Protein AF-A0A934UAX6-F1 (afdb_monomer_lite)

Secondary structure (DSSP, 8-state):
--HHHHHHHHHHHHHIIIII-TT---TT--SS--THHHHHHHHHHHHHHHTT--HHHHHHHHHHHHHHTT-SSPPPHHHHHHHHHHHHHHHHH-

Radius of gyration: 12.68 Å; chains: 1; bounding box: 25×26×30 Å

pLDDT: mean 83.32, std 14.18, range [44.34, 97.75]

Foldseek 3Di:
DDPVLVVQLVVLLVLCVVQPPLVPDDPVPPDVDPCVLSSVLSNVLSVCLVVPHDLVRQLVSSQVSCVVVVRVDHDDSVSSSVSSVVSNVVSVVD

Sequence (94 aa):
MSAASASAEFQIVGILLMRWDPLDRDPTWFPAVSTDEYDRFASPLYGALVDGATVADIVAMLASYEEELDVAVPSDPAKLAHVARELLDWFERA

Structure (mmCIF, N/CA/C/O backbone):
data_AF-A0A934UAX6-F1
#
_entry.id   AF-A0A934UAX6-F1
#
loop_
_atom_site.group_PDB
_atom_site.id
_atom_site.type_symbol
_atom_site.label_atom_id
_atom_site.label_alt_id
_atom_site.label_comp_id
_atom_site.label_asym_id
_atom_site.label_entity_id
_atom_site.label_seq_id
_atom_site.pdbx_PDB_ins_code
_atom_site.Cartn_x
_atom_site.Cartn_y
_atom_site.Cartn_z
_atom_site.occupancy
_atom_site.B_iso_or_equiv
_atom_site.auth_seq_id
_atom_site.auth_comp_id
_atom_site.auth_asym_id
_atom_site.auth_atom_id
_atom_site.pdbx_PDB_model_num
ATOM 1 N N . MET A 1 1 ? -7.628 -13.656 15.670 1.00 58.38 1 MET A N 1
ATOM 2 C CA . MET A 1 1 ? -8.127 -12.743 14.621 1.00 58.38 1 MET A CA 1
ATOM 3 C C . MET A 1 1 ? -9.597 -12.466 14.865 1.00 58.38 1 MET A C 1
ATOM 5 O O . MET A 1 1 ? -10.309 -13.388 15.252 1.00 58.38 1 MET A O 1
ATOM 9 N N . SER A 1 2 ? -10.025 -11.213 14.725 1.00 70.69 2 SER A N 1
ATOM 10 C CA . SER A 1 2 ? -11.422 -10.795 14.902 1.00 70.69 2 SER A CA 1
ATOM 11 C C . SER A 1 2 ? -12.115 -10.689 13.539 1.00 70.69 2 SER A C 1
ATOM 13 O O . SER A 1 2 ? -11.455 -10.574 12.512 1.00 70.69 2 SER A O 1
ATOM 15 N N . ALA A 1 3 ? -13.451 -10.692 13.508 1.00 67.56 3 ALA A N 1
ATOM 16 C CA . ALA A 1 3 ? -14.198 -10.462 12.265 1.00 67.56 3 ALA A CA 1
ATOM 17 C C . ALA A 1 3 ? -13.912 -9.073 11.649 1.00 67.56 3 ALA A C 1
ATOM 19 O O . ALA A 1 3 ? -13.981 -8.910 10.435 1.00 67.56 3 ALA A O 1
ATOM 20 N N . ALA A 1 4 ? -13.544 -8.090 12.481 1.00 69.62 4 ALA A N 1
ATOM 21 C CA . ALA A 1 4 ? -13.167 -6.753 12.036 1.00 69.62 4 ALA A CA 1
ATOM 22 C C . ALA A 1 4 ? -11.840 -6.744 11.256 1.00 69.62 4 ALA A C 1
ATOM 24 O O . ALA A 1 4 ? -11.764 -6.083 10.226 1.00 69.62 4 ALA A O 1
ATOM 25 N N . SER A 1 5 ? -10.827 -7.518 11.683 1.00 70.94 5 SER A N 1
ATOM 26 C CA . SER A 1 5 ? -9.544 -7.571 10.963 1.00 70.94 5 SER A CA 1
ATOM 27 C C . SER A 1 5 ? -9.690 -8.229 9.591 1.00 70.94 5 SER A C 1
ATOM 29 O O . SER A 1 5 ? -9.208 -7.681 8.611 1.00 70.94 5 SER A O 1
ATOM 31 N N . ALA A 1 6 ? -10.451 -9.324 9.499 1.00 73.81 6 ALA A N 1
ATOM 32 C CA . ALA A 1 6 ? -10.703 -9.997 8.222 1.00 73.81 6 ALA A CA 1
ATOM 33 C C . ALA A 1 6 ? -11.453 -9.095 7.221 1.00 73.81 6 ALA A C 1
ATOM 35 O O . ALA A 1 6 ? -11.179 -9.114 6.023 1.00 73.81 6 ALA A O 1
ATOM 36 N N . SER A 1 7 ? -12.388 -8.269 7.708 1.00 81.12 7 SER A N 1
ATOM 37 C CA . SER A 1 7 ? -13.070 -7.280 6.866 1.00 81.12 7 SER A CA 1
ATOM 38 C C . SER A 1 7 ? -12.135 -6.159 6.409 1.00 81.12 7 SER A C 1
ATOM 40 O O . SER A 1 7 ? -12.302 -5.662 5.300 1.00 81.12 7 SER A O 1
ATOM 42 N N . ALA A 1 8 ? -11.193 -5.734 7.250 1.00 83.88 8 ALA A N 1
ATOM 43 C CA . ALA A 1 8 ? -10.231 -4.687 6.924 1.00 83.88 8 ALA A CA 1
ATOM 44 C C . ALA A 1 8 ? -9.201 -5.165 5.889 1.00 83.88 8 ALA A C 1
ATOM 46 O O . ALA A 1 8 ? -8.956 -4.481 4.899 1.00 83.88 8 ALA A O 1
ATOM 47 N N . GLU A 1 9 ? -8.670 -6.374 6.067 1.00 84.94 9 GLU A N 1
ATOM 48 C CA . GLU A 1 9 ? -7.744 -7.018 5.128 1.00 84.94 9 GLU A CA 1
ATOM 49 C C . GLU A 1 9 ? -8.373 -7.147 3.733 1.00 84.94 9 GLU A C 1
ATOM 51 O O . GLU A 1 9 ? -7.762 -6.749 2.743 1.00 84.94 9 GLU A O 1
ATOM 56 N N . PHE A 1 10 ? -9.639 -7.571 3.648 1.00 85.31 10 PHE A N 1
ATOM 57 C CA . PHE A 1 10 ? -10.363 -7.652 2.375 1.00 85.31 10 PHE A CA 1
ATOM 58 C C . PHE A 1 10 ? -10.488 -6.294 1.658 1.00 85.31 10 PHE A C 1
ATOM 60 O O . PHE A 1 10 ? -10.377 -6.217 0.434 1.00 85.31 10 PHE A O 1
ATOM 67 N N . GLN A 1 11 ? -10.699 -5.205 2.404 1.00 85.62 11 GLN A N 1
ATOM 68 C CA . GLN A 1 11 ? -10.765 -3.856 1.827 1.00 85.62 11 GLN A CA 1
ATOM 69 C C . GLN A 1 11 ? -9.395 -3.384 1.327 1.00 85.62 11 GLN A C 1
ATOM 71 O O . GLN A 1 11 ? -9.313 -2.797 0.248 1.00 85.62 11 GLN A O 1
ATOM 76 N N . ILE A 1 12 ? -8.318 -3.695 2.058 1.00 88.38 12 ILE A N 1
ATOM 77 C CA . ILE A 1 12 ? -6.943 -3.407 1.625 1.00 88.38 12 ILE A CA 1
ATOM 78 C C . ILE A 1 12 ? -6.640 -4.127 0.311 1.00 88.38 12 ILE A C 1
ATOM 80 O O . ILE A 1 12 ? -6.169 -3.485 -0.626 1.00 88.38 12 ILE A O 1
ATOM 84 N N . VAL A 1 13 ? -6.975 -5.418 0.194 1.00 86.06 13 VAL A N 1
ATOM 85 C CA . VAL A 1 13 ? -6.822 -6.175 -1.063 1.00 86.06 13 VAL A CA 1
ATOM 86 C C . VAL A 1 13 ? -7.535 -5.465 -2.219 1.00 86.06 13 VAL A C 1
ATOM 88 O O . VAL A 1 13 ? -6.949 -5.281 -3.286 1.00 86.06 13 VAL A O 1
ATOM 91 N N . GLY A 1 14 ? -8.766 -4.994 -1.999 1.00 82.81 14 GLY A N 1
ATOM 92 C CA . GLY A 1 14 ? -9.515 -4.231 -3.000 1.00 82.81 14 GLY A CA 1
ATOM 93 C C . GLY A 1 14 ? -8.811 -2.943 -3.442 1.00 82.81 14 GLY A C 1
ATOM 94 O O . GLY A 1 14 ? -8.729 -2.666 -4.639 1.00 82.81 14 GLY A O 1
ATOM 95 N N . ILE A 1 15 ? -8.268 -2.166 -2.500 1.00 85.94 15 ILE A N 1
ATOM 96 C CA . ILE A 1 15 ? -7.522 -0.932 -2.802 1.00 85.94 15 ILE A CA 1
ATOM 97 C C . ILE A 1 15 ? -6.253 -1.249 -3.600 1.00 85.94 15 ILE A C 1
ATOM 99 O O . ILE A 1 15 ? -5.992 -0.603 -4.616 1.00 85.94 15 ILE A O 1
ATOM 103 N N . LEU A 1 16 ? -5.489 -2.266 -3.190 1.00 86.94 16 LEU A N 1
ATOM 104 C CA . LEU A 1 16 ? -4.262 -2.674 -3.876 1.00 86.94 16 LEU A CA 1
ATOM 105 C C . LEU A 1 16 ? -4.531 -3.087 -5.329 1.00 86.94 16 LEU A C 1
ATOM 107 O O . LEU A 1 16 ? -3.827 -2.625 -6.226 1.00 86.94 16 LEU A O 1
ATOM 111 N N . LEU A 1 17 ? -5.576 -3.877 -5.580 1.00 81.69 17 LEU A N 1
ATOM 112 C CA . LEU A 1 17 ? -5.960 -4.286 -6.937 1.00 81.69 17 LEU A CA 1
ATOM 113 C C . LEU A 1 17 ? -6.411 -3.107 -7.807 1.00 81.69 17 LEU A C 1
ATOM 115 O O . LEU A 1 17 ? -6.089 -3.048 -8.986 1.00 81.69 17 LEU A O 1
ATOM 119 N N . MET A 1 18 ? -7.153 -2.148 -7.250 1.00 80.75 18 MET A N 1
ATOM 120 C CA . MET A 1 18 ? -7.685 -1.032 -8.043 1.00 80.75 18 MET A CA 1
ATOM 121 C C . MET A 1 18 ? -6.679 0.100 -8.287 1.00 80.75 18 MET A C 1
ATOM 123 O O . MET A 1 18 ? -6.879 0.900 -9.205 1.00 80.75 18 MET A O 1
ATOM 127 N N . ARG A 1 19 ? -5.665 0.246 -7.426 1.00 82.88 19 ARG A N 1
ATOM 128 C CA . ARG A 1 19 ? -4.812 1.449 -7.380 1.00 82.88 19 ARG A CA 1
ATOM 129 C C . ARG A 1 19 ? -3.330 1.180 -7.544 1.00 82.88 19 ARG A C 1
ATOM 131 O O . ARG A 1 19 ? -2.621 2.037 -8.072 1.00 82.88 19 ARG A O 1
ATOM 138 N N . TRP A 1 20 ? -2.855 0.034 -7.070 1.00 84.75 20 TRP A N 1
ATOM 139 C CA . TRP A 1 20 ? -1.441 -0.309 -7.117 1.00 84.75 20 TRP A CA 1
ATOM 140 C C . TRP A 1 20 ? -1.135 -1.262 -8.259 1.00 84.75 20 TRP A C 1
ATOM 142 O O . TRP A 1 20 ? -0.256 -0.930 -9.044 1.00 84.75 20 TRP A O 1
ATOM 152 N N . ASP A 1 21 ? -1.855 -2.382 -8.349 1.00 78.50 21 ASP A N 1
ATOM 153 C CA . ASP A 1 21 ? -1.636 -3.507 -9.268 1.00 78.50 21 ASP A CA 1
ATOM 154 C C . ASP A 1 21 ? -0.312 -3.448 -10.064 1.00 78.50 21 ASP A C 1
ATOM 156 O O . ASP A 1 21 ? -0.267 -2.966 -11.201 1.00 78.50 21 ASP A O 1
ATOM 160 N N . PRO A 1 22 ? 0.803 -3.877 -9.448 1.00 73.00 22 PRO A N 1
ATOM 161 C CA . PRO A 1 22 ? 2.117 -3.817 -10.077 1.00 73.00 22 PRO A CA 1
ATOM 162 C C . PRO A 1 22 ? 2.314 -4.940 -11.105 1.00 73.00 22 PRO A C 1
ATOM 164 O O . PRO A 1 22 ? 3.316 -4.955 -11.814 1.00 73.00 22 PRO A O 1
ATOM 167 N N . LEU A 1 23 ? 1.374 -5.888 -11.176 1.00 71.31 23 LEU A N 1
ATOM 168 C CA . LEU A 1 23 ? 1.417 -7.047 -12.059 1.00 71.31 23 LEU A CA 1
ATOM 169 C C . LEU A 1 23 ? 0.533 -6.869 -13.306 1.00 71.31 23 LEU A C 1
ATOM 171 O O . LEU A 1 23 ? 0.497 -7.784 -14.128 1.00 71.31 23 LEU A O 1
ATOM 175 N N . ASP A 1 24 ? -0.151 -5.722 -13.444 1.00 68.69 24 ASP A N 1
ATOM 176 C CA . ASP A 1 24 ? -1.076 -5.386 -14.544 1.00 68.69 24 ASP A CA 1
ATOM 177 C C . ASP A 1 24 ? -2.104 -6.507 -14.802 1.00 68.69 24 ASP A C 1
ATOM 179 O O . ASP A 1 24 ? -2.348 -6.945 -15.932 1.00 68.69 24 ASP A O 1
ATOM 183 N N . ARG A 1 25 ? -2.659 -7.055 -13.716 1.00 66.69 25 ARG A N 1
ATOM 184 C CA . ARG A 1 25 ? -3.662 -8.116 -13.748 1.00 66.69 25 ARG A CA 1
ATOM 185 C C . ARG A 1 25 ? -5.019 -7.517 -14.120 1.00 66.69 25 ARG A 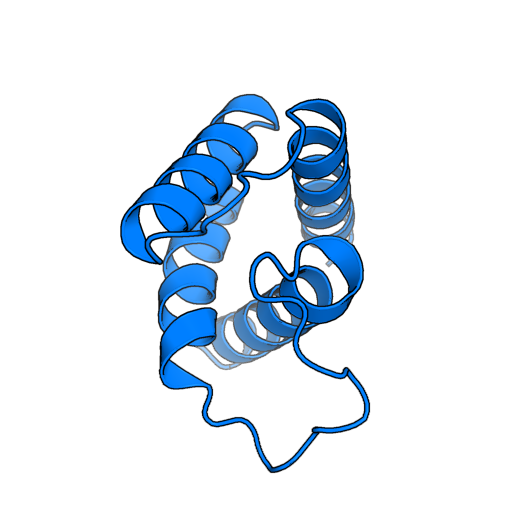C 1
ATOM 187 O O . ARG A 1 25 ? -5.526 -6.598 -13.488 1.00 66.69 25 ARG A O 1
ATOM 194 N N . ASP A 1 26 ? -5.656 -8.098 -15.136 1.00 60.06 26 ASP A N 1
ATOM 195 C CA . ASP A 1 26 ? -6.982 -7.677 -15.596 1.00 60.06 26 ASP A CA 1
ATOM 196 C C . ASP A 1 26 ? -8.010 -7.697 -14.434 1.00 60.06 26 ASP A C 1
ATOM 198 O O . ASP A 1 26 ? -8.304 -8.769 -13.898 1.00 60.06 26 ASP A O 1
ATOM 202 N N . PRO A 1 27 ? -8.615 -6.551 -14.059 1.00 56.81 27 PRO A N 1
ATOM 203 C CA . PRO A 1 27 ? -9.540 -6.451 -12.928 1.00 56.81 27 PRO A CA 1
ATOM 204 C C . PRO A 1 27 ? -10.877 -7.170 -13.163 1.00 56.81 27 PRO A C 1
ATOM 206 O O . PRO A 1 27 ? -11.675 -7.311 -12.237 1.00 56.81 27 PRO A O 1
ATOM 209 N N . THR A 1 28 ? -11.158 -7.629 -14.387 1.00 57.88 28 THR A N 1
ATOM 210 C CA . THR A 1 28 ? -12.321 -8.479 -14.692 1.00 57.88 28 THR A CA 1
ATOM 211 C C . THR A 1 28 ? -12.109 -9.936 -14.285 1.00 57.88 28 THR A C 1
ATOM 213 O O . THR A 1 28 ? -13.078 -10.691 -14.157 1.00 57.88 28 THR A O 1
ATOM 216 N N . TRP A 1 29 ? -10.867 -10.322 -13.985 1.00 49.25 29 TRP A N 1
ATOM 217 C CA . TRP A 1 29 ? -10.545 -11.556 -13.286 1.00 49.25 29 TRP A CA 1
ATOM 218 C C . TRP A 1 29 ? -10.791 -11.368 -11.786 1.00 49.25 29 TRP A C 1
ATOM 220 O O . TRP A 1 29 ? -9.872 -11.342 -10.977 1.00 49.25 29 TRP A O 1
ATOM 230 N N . PHE A 1 30 ? -12.066 -11.321 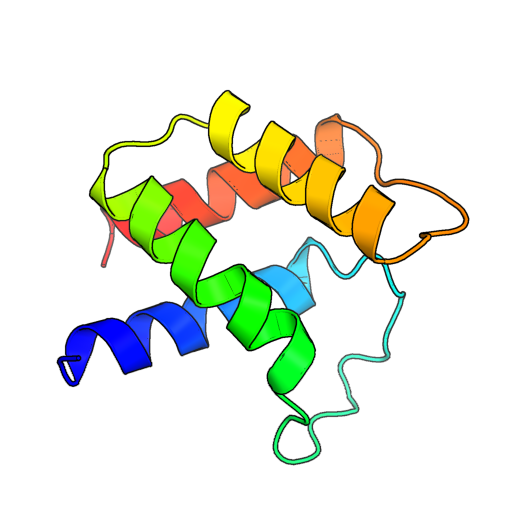-11.406 1.00 53.06 30 PHE A N 1
ATOM 231 C CA . PHE A 1 30 ? -12.503 -11.776 -10.086 1.00 53.06 30 PHE A CA 1
ATOM 232 C C . PHE A 1 30 ? -12.983 -13.238 -10.203 1.00 53.06 30 PHE A C 1
ATOM 234 O O . PHE A 1 30 ? -14.186 -13.498 -10.098 1.00 53.06 30 PHE A O 1
ATOM 241 N N . PRO A 1 31 ? -12.113 -14.252 -10.416 1.00 44.34 31 PRO A N 1
ATOM 242 C CA . PRO A 1 31 ? -12.416 -15.526 -9.790 1.00 44.34 31 PRO A CA 1
ATOM 243 C C . PRO A 1 31 ? -12.349 -15.280 -8.277 1.00 44.34 31 PRO A C 1
ATOM 245 O O . PRO A 1 31 ? -11.653 -14.367 -7.835 1.00 44.34 31 PRO A O 1
ATOM 248 N N . ALA A 1 32 ? -13.083 -16.049 -7.474 1.00 46.78 32 ALA A N 1
ATOM 249 C CA . ALA A 1 32 ? -12.854 -16.087 -6.033 1.00 46.78 32 ALA A CA 1
ATOM 250 C C . ALA A 1 32 ? -11.334 -16.125 -5.798 1.00 46.78 32 ALA A C 1
ATOM 252 O O . ALA A 1 32 ? -10.669 -17.046 -6.271 1.00 46.78 32 ALA A O 1
ATOM 253 N N . VAL A 1 33 ? -10.818 -15.025 -5.254 1.00 47.22 33 VAL A N 1
ATOM 254 C CA . VAL A 1 33 ? -9.424 -14.604 -5.366 1.00 47.22 33 VAL A CA 1
ATOM 255 C C . VAL A 1 33 ? -8.521 -15.778 -4.986 1.00 47.22 33 VAL A C 1
ATOM 257 O O . VAL A 1 33 ? -8.730 -16.407 -3.951 1.00 47.22 33 VAL A O 1
ATOM 260 N N . SER A 1 34 ? -7.504 -16.078 -5.796 1.00 47.81 34 SER A N 1
ATOM 261 C CA . SER A 1 34 ? -6.293 -16.705 -5.264 1.00 47.81 34 SER A CA 1
ATOM 262 C C . SER A 1 34 ? -5.587 -15.625 -4.445 1.00 47.81 34 SER A C 1
ATOM 264 O O . SER A 1 34 ? -4.678 -14.941 -4.914 1.00 47.81 34 SER A O 1
ATOM 266 N N . THR A 1 35 ? -6.160 -15.380 -3.273 1.00 55.50 35 THR A N 1
ATOM 267 C CA . THR A 1 35 ? -5.889 -14.314 -2.315 1.00 55.50 35 THR A CA 1
ATOM 268 C C . THR A 1 35 ? -4.473 -14.368 -1.759 1.00 55.50 35 THR A C 1
ATOM 270 O O . THR A 1 35 ? -4.017 -13.372 -1.227 1.00 55.50 35 THR A O 1
ATOM 273 N N . ASP A 1 36 ? -3.756 -15.480 -1.904 1.00 63.53 36 ASP A N 1
ATOM 274 C CA . ASP A 1 36 ? -2.545 -15.769 -1.131 1.00 63.53 36 ASP A CA 1
ATOM 275 C C . ASP A 1 36 ? -1.459 -14.677 -1.203 1.00 63.53 36 ASP A C 1
ATOM 277 O O . ASP A 1 36 ? -0.827 -14.375 -0.192 1.00 63.53 36 ASP A O 1
ATOM 281 N N . GLU A 1 37 ? -1.251 -14.049 -2.366 1.00 67.75 37 GLU A N 1
ATOM 282 C CA . GLU A 1 37 ? -0.235 -12.996 -2.530 1.00 67.75 37 GLU A CA 1
ATOM 283 C C . GLU A 1 37 ? -0.682 -11.656 -1.928 1.00 67.75 37 GLU A C 1
ATOM 285 O O . GLU A 1 37 ? 0.065 -11.035 -1.177 1.00 67.75 37 GLU A O 1
ATOM 290 N N . TYR A 1 38 ? -1.913 -11.216 -2.204 1.00 71.88 38 TYR A N 1
ATOM 291 C CA . TYR A 1 38 ? -2.411 -9.939 -1.682 1.00 71.88 38 TYR A CA 1
ATOM 292 C C . TYR A 1 38 ? -2.813 -10.027 -0.208 1.00 71.88 38 TYR A C 1
ATOM 294 O O . TYR A 1 38 ? -2.618 -9.054 0.512 1.00 71.88 38 TYR A O 1
ATOM 302 N N . ASP A 1 39 ? -3.282 -11.180 0.272 1.00 75.44 39 ASP A N 1
ATOM 303 C CA . ASP A 1 39 ? -3.510 -11.448 1.697 1.00 75.44 39 ASP A CA 1
ATOM 304 C C . ASP A 1 39 ? -2.194 -11.377 2.472 1.00 75.44 39 ASP A C 1
ATOM 306 O O . ASP A 1 39 ? -2.139 -10.810 3.566 1.00 75.44 39 ASP A O 1
ATOM 310 N N . ARG A 1 40 ? -1.102 -11.878 1.873 1.00 81.19 40 ARG A N 1
ATOM 311 C CA . ARG A 1 40 ? 0.241 -11.768 2.450 1.00 81.19 40 ARG A CA 1
ATOM 312 C C . ARG A 1 40 ? 0.690 -10.315 2.616 1.00 81.19 40 ARG A C 1
ATOM 314 O O . ARG A 1 40 ? 1.441 -10.037 3.548 1.00 81.19 40 ARG A O 1
ATOM 321 N N . PHE A 1 41 ? 0.234 -9.399 1.764 1.00 87.56 41 PHE A N 1
ATOM 322 C CA . PHE A 1 41 ? 0.509 -7.963 1.888 1.00 87.56 41 PHE A CA 1
ATOM 323 C C . PHE A 1 41 ? -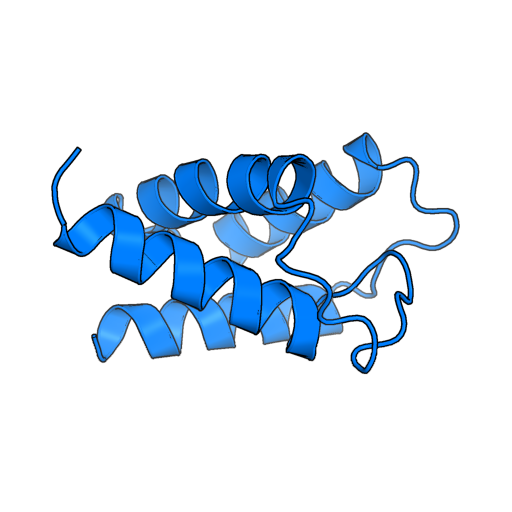0.510 -7.239 2.776 1.00 87.56 41 PHE A C 1
ATOM 325 O O . PHE A 1 41 ? -0.155 -6.300 3.489 1.00 87.56 41 PHE A O 1
ATOM 332 N N . ALA A 1 42 ? -1.766 -7.689 2.778 1.00 88.44 42 ALA A N 1
ATOM 333 C CA . ALA A 1 42 ? -2.863 -7.045 3.485 1.00 88.44 42 ALA A CA 1
ATOM 334 C C . ALA A 1 42 ? -2.698 -7.105 5.006 1.00 88.44 42 ALA A C 1
ATOM 336 O O . ALA A 1 42 ? -2.846 -6.068 5.652 1.00 88.44 42 ALA A O 1
ATOM 337 N N . SER A 1 43 ? -2.342 -8.259 5.589 1.00 89.06 43 SER A N 1
ATOM 338 C CA . SER A 1 43 ? -2.163 -8.349 7.050 1.00 89.06 43 SER A CA 1
ATOM 339 C C . SER A 1 43 ? -1.023 -7.456 7.569 1.00 89.06 43 SER A C 1
ATOM 341 O O . SER A 1 43 ? -1.255 -6.721 8.533 1.00 89.06 43 SER A O 1
ATOM 343 N N . PRO A 1 44 ? 0.190 -7.442 6.973 1.00 92.25 44 PRO A N 1
ATOM 344 C CA . PRO A 1 44 ? 1.245 -6.526 7.408 1.00 92.25 44 PRO A CA 1
ATOM 345 C C . PRO A 1 44 ? 0.893 -5.051 7.195 1.00 92.25 44 PRO A C 1
ATOM 347 O O . PRO A 1 44 ? 1.173 -4.244 8.077 1.00 92.25 44 PRO A O 1
ATOM 350 N N . LEU A 1 45 ? 0.256 -4.691 6.071 1.00 93.38 45 LEU A N 1
ATOM 351 C CA . LEU A 1 45 ? -0.210 -3.319 5.837 1.00 93.38 45 LEU A CA 1
ATOM 352 C C . LEU A 1 45 ? -1.250 -2.897 6.876 1.00 93.38 45 LEU A C 1
ATOM 354 O O . LEU A 1 45 ? -1.151 -1.806 7.428 1.00 93.38 45 LEU A O 1
ATOM 358 N N . TYR A 1 46 ? -2.212 -3.767 7.192 1.00 93.00 46 TYR A N 1
ATOM 359 C CA . TYR A 1 46 ? -3.193 -3.508 8.242 1.00 93.00 46 TYR A CA 1
ATOM 360 C C . TYR A 1 46 ? -2.522 -3.320 9.607 1.00 93.00 46 TYR A C 1
ATOM 362 O O . TYR A 1 46 ? -2.847 -2.376 10.322 1.00 93.00 46 TYR A O 1
ATOM 370 N N . GLY A 1 47 ? -1.552 -4.174 9.952 1.00 93.75 47 GLY A N 1
ATOM 371 C CA . GLY A 1 47 ? -0.756 -4.028 11.172 1.00 93.75 47 GLY A CA 1
ATOM 372 C C . GLY A 1 47 ? -0.029 -2.684 11.237 1.00 93.75 47 GLY A C 1
ATOM 373 O O . GLY A 1 47 ? -0.135 -1.981 12.236 1.00 93.75 47 GLY A O 1
ATOM 374 N N . ALA A 1 48 ? 0.622 -2.278 10.145 1.00 95.19 48 ALA A N 1
ATOM 375 C CA . ALA A 1 48 ? 1.308 -0.993 10.054 1.00 95.19 48 ALA A CA 1
ATOM 376 C C . ALA A 1 48 ? 0.345 0.195 10.231 1.00 95.19 48 ALA A C 1
ATOM 378 O O . ALA A 1 48 ? 0.654 1.138 10.957 1.00 95.19 48 ALA A O 1
ATOM 379 N N . LEU A 1 49 ? -0.844 0.143 9.621 1.00 94.75 49 LEU A N 1
ATOM 380 C CA . LEU A 1 49 ? -1.878 1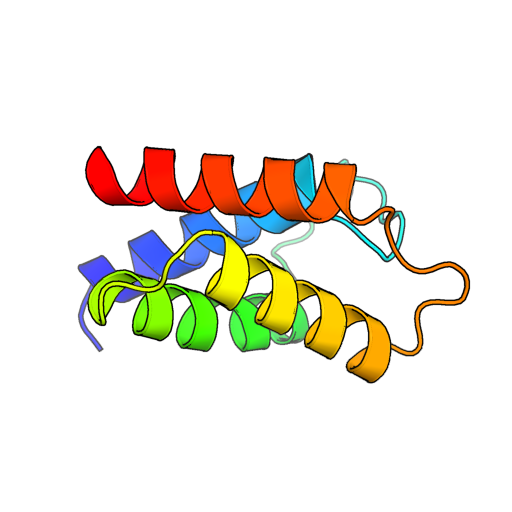.172 9.783 1.00 94.75 49 LEU A CA 1
ATOM 381 C C . LEU A 1 49 ? -2.357 1.274 11.240 1.00 94.75 49 LEU A C 1
ATOM 383 O O . LEU A 1 49 ? -2.447 2.376 11.779 1.00 94.75 49 LEU A O 1
ATOM 387 N N . VAL A 1 50 ? -2.591 0.137 11.903 1.00 94.81 50 VAL A N 1
ATOM 388 C CA . VAL A 1 50 ? -2.947 0.080 13.334 1.00 94.81 50 VAL A CA 1
ATOM 389 C C . VAL A 1 50 ? -1.839 0.663 14.218 1.00 94.81 50 VAL A C 1
ATOM 391 O O . VAL A 1 50 ? -2.140 1.346 15.197 1.00 94.81 50 VAL A O 1
ATOM 394 N N . ASP A 1 51 ? -0.576 0.451 13.849 1.00 96.31 51 ASP A N 1
ATOM 395 C CA . ASP A 1 51 ? 0.597 0.978 14.556 1.00 96.31 51 ASP A CA 1
ATOM 396 C C . ASP A 1 51 ? 0.886 2.464 14.245 1.00 96.31 51 ASP A C 1
ATOM 398 O O . ASP A 1 51 ? 1.817 3.047 14.806 1.00 96.31 51 ASP A O 1
ATOM 402 N N . GLY A 1 52 ? 0.078 3.107 13.394 1.00 96.31 52 GLY A N 1
ATOM 403 C CA . GLY A 1 52 ? 0.202 4.528 13.063 1.00 96.31 52 GLY A CA 1
ATOM 404 C C . GLY A 1 52 ? 1.243 4.830 11.985 1.00 96.31 52 GLY A C 1
ATOM 405 O O . GLY A 1 52 ? 1.885 5.882 12.032 1.00 96.31 52 GLY A O 1
ATOM 406 N N . ALA A 1 53 ? 1.426 3.918 11.028 1.00 97.00 53 ALA A N 1
ATOM 407 C CA . ALA A 1 53 ? 2.300 4.112 9.877 1.00 97.00 53 ALA A CA 1
ATOM 408 C C . ALA A 1 53 ? 1.994 5.411 9.117 1.00 97.00 53 ALA A C 1
ATOM 410 O O . ALA A 1 53 ? 0.846 5.809 8.921 1.00 97.00 53 ALA A O 1
ATOM 411 N N . THR A 1 54 ? 3.048 6.064 8.642 1.00 97.75 54 THR A N 1
ATOM 412 C CA . THR A 1 54 ? 2.964 7.257 7.801 1.00 97.75 54 THR A CA 1
ATOM 413 C C . THR A 1 54 ? 2.868 6.888 6.320 1.00 97.75 54 THR A C 1
ATOM 415 O O . THR A 1 54 ? 3.132 5.757 5.914 1.00 97.75 54 THR A O 1
ATOM 418 N N . VAL A 1 55 ? 2.581 7.877 5.463 1.00 96.94 55 VAL A N 1
ATOM 419 C CA . VAL A 1 55 ? 2.648 7.706 3.998 1.00 96.94 55 VAL A CA 1
ATOM 420 C C . VAL A 1 55 ? 4.010 7.149 3.565 1.00 96.94 55 VAL A C 1
ATOM 422 O O . VAL A 1 55 ? 4.063 6.306 2.676 1.00 96.94 55 VAL A O 1
ATOM 425 N N . ALA A 1 56 ? 5.106 7.601 4.184 1.00 97.31 56 ALA A N 1
ATOM 426 C CA . ALA A 1 56 ? 6.451 7.145 3.839 1.00 97.31 56 ALA A CA 1
ATOM 427 C C . ALA A 1 56 ? 6.666 5.663 4.184 1.00 97.31 56 ALA A C 1
ATOM 429 O O . ALA A 1 56 ? 7.270 4.942 3.393 1.00 97.31 56 ALA A O 1
ATOM 430 N N . ASP A 1 57 ? 6.122 5.208 5.315 1.00 97.62 57 ASP A N 1
ATOM 431 C CA . ASP A 1 57 ? 6.215 3.812 5.747 1.00 97.62 57 ASP A CA 1
ATOM 432 C C . ASP A 1 57 ? 5.450 2.895 4.785 1.00 97.62 57 ASP A C 1
ATOM 434 O O . ASP A 1 57 ? 5.998 1.906 4.301 1.00 97.62 57 ASP A O 1
ATOM 438 N N . ILE A 1 58 ? 4.221 3.270 4.415 1.00 97.44 58 ILE A N 1
ATOM 439 C CA . ILE A 1 58 ? 3.411 2.495 3.465 1.00 97.44 58 ILE A CA 1
ATOM 440 C C . ILE A 1 58 ? 4.048 2.480 2.068 1.00 97.44 58 ILE A C 1
ATOM 442 O O . ILE A 1 58 ? 4.076 1.436 1.422 1.00 97.44 58 ILE A O 1
ATOM 446 N N . VAL A 1 59 ? 4.621 3.597 1.604 1.00 97.31 59 VAL A N 1
ATOM 447 C CA . VAL A 1 59 ? 5.371 3.637 0.333 1.00 97.31 59 VAL A CA 1
ATOM 448 C C . VAL A 1 59 ? 6.553 2.671 0.356 1.00 97.31 59 VAL A C 1
ATOM 450 O O . VAL A 1 59 ? 6.747 1.936 -0.611 1.00 97.31 59 VAL A O 1
ATOM 453 N N . ALA A 1 60 ? 7.325 2.648 1.445 1.00 97.06 60 ALA A N 1
ATOM 454 C CA . ALA A 1 60 ? 8.457 1.737 1.585 1.00 97.06 60 ALA A CA 1
ATOM 455 C C . ALA A 1 60 ? 8.011 0.266 1.581 1.00 97.0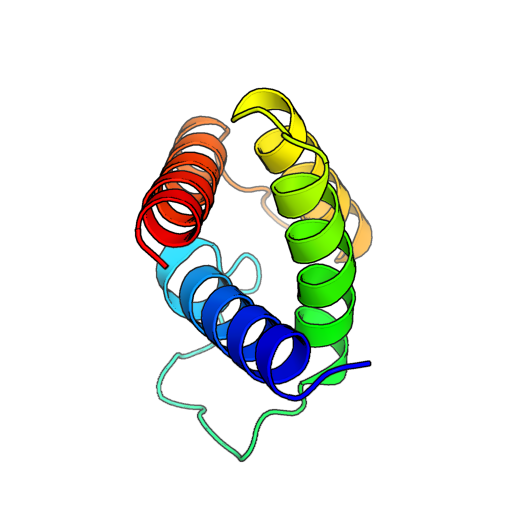6 60 ALA A C 1
ATOM 457 O O . ALA A 1 60 ? 8.656 -0.564 0.943 1.00 97.06 60 ALA A O 1
ATOM 458 N N . MET A 1 61 ? 6.887 -0.053 2.232 1.00 96.50 61 MET A N 1
ATOM 459 C CA . MET A 1 61 ? 6.314 -1.402 2.206 1.00 96.50 61 MET A CA 1
ATOM 460 C C . MET A 1 61 ? 5.891 -1.817 0.795 1.00 96.50 61 MET A C 1
ATOM 462 O O . MET A 1 61 ? 6.268 -2.895 0.347 1.00 96.50 61 MET A O 1
ATOM 466 N N . LEU A 1 62 ? 5.166 -0.957 0.073 1.00 94.50 62 LEU A N 1
ATOM 467 C CA . LEU A 1 62 ? 4.734 -1.249 -1.298 1.00 94.50 62 LEU A CA 1
ATOM 468 C C . LEU A 1 62 ? 5.926 -1.444 -2.240 1.00 94.50 62 LEU A C 1
ATOM 470 O O . LEU A 1 62 ? 5.934 -2.399 -3.008 1.00 94.50 62 LEU A O 1
ATOM 474 N N . ALA A 1 63 ? 6.952 -0.594 -2.145 1.00 94.38 63 ALA A N 1
ATOM 475 C CA . ALA A 1 63 ? 8.178 -0.750 -2.926 1.00 94.38 63 ALA A CA 1
ATOM 476 C C . ALA A 1 63 ? 8.885 -2.080 -2.612 1.00 94.38 63 ALA A C 1
ATOM 478 O O . ALA A 1 63 ? 9.277 -2.800 -3.527 1.00 94.38 63 ALA A O 1
ATOM 479 N N . SER A 1 64 ? 8.976 -2.454 -1.330 1.00 94.69 64 SER A N 1
ATOM 480 C CA . SER A 1 64 ? 9.544 -3.745 -0.923 1.00 94.69 64 SER A CA 1
ATOM 481 C C . SER A 1 64 ? 8.745 -4.933 -1.465 1.00 94.69 64 SER A C 1
ATOM 483 O O . SER A 1 64 ? 9.339 -5.971 -1.748 1.00 94.69 64 SER A O 1
ATOM 485 N N . TYR A 1 65 ? 7.425 -4.809 -1.619 1.00 92.38 65 TYR A N 1
ATOM 486 C CA . TYR A 1 65 ? 6.615 -5.852 -2.246 1.00 92.38 65 TYR A CA 1
ATOM 487 C C . TYR A 1 65 ? 6.848 -5.941 -3.753 1.00 92.38 65 TYR A C 1
ATOM 489 O O . TYR A 1 65 ? 6.890 -7.048 -4.276 1.00 92.38 65 TYR A O 1
ATOM 497 N N . GLU A 1 66 ? 7.045 -4.821 -4.455 1.00 90.12 66 GLU A N 1
ATOM 498 C CA . GLU A 1 66 ? 7.410 -4.853 -5.882 1.00 90.12 66 GLU A CA 1
ATOM 499 C C . GLU A 1 66 ? 8.767 -5.528 -6.114 1.00 90.12 66 GLU A C 1
ATOM 501 O O . GLU A 1 66 ? 8.913 -6.289 -7.070 1.00 90.12 66 GLU A O 1
ATOM 506 N N . GLU A 1 67 ? 9.734 -5.302 -5.220 1.00 90.88 67 GLU A N 1
ATOM 507 C CA . GLU A 1 67 ? 11.015 -6.018 -5.231 1.00 90.88 67 GLU A CA 1
ATOM 508 C C . GLU A 1 67 ? 10.826 -7.520 -4.980 1.00 90.88 67 GLU A C 1
ATOM 510 O O . GLU A 1 67 ? 11.423 -8.342 -5.673 1.00 90.88 67 GLU A O 1
ATOM 515 N N . GLU A 1 68 ? 9.978 -7.894 -4.016 1.00 89.75 68 GLU A N 1
ATOM 516 C CA . GLU A 1 68 ? 9.691 -9.300 -3.716 1.00 89.75 68 GLU A CA 1
ATOM 517 C C . GLU A 1 68 ? 8.997 -10.024 -4.882 1.00 89.75 68 GLU A C 1
ATOM 519 O O . GLU A 1 68 ? 9.257 -11.199 -5.139 1.00 89.75 68 GLU A O 1
ATOM 524 N N . LEU A 1 69 ? 8.126 -9.310 -5.594 1.00 85.12 69 LEU A N 1
ATOM 525 C CA . LEU A 1 69 ? 7.383 -9.805 -6.750 1.00 85.12 69 LEU A CA 1
ATOM 526 C C . LEU A 1 69 ? 8.211 -9.830 -8.048 1.00 85.12 69 LEU A C 1
ATOM 528 O O . LEU A 1 69 ? 7.683 -10.260 -9.072 1.00 85.12 69 LEU A O 1
ATOM 532 N N . ASP A 1 70 ? 9.472 -9.381 -8.020 1.00 86.38 70 ASP A N 1
ATOM 533 C CA . ASP A 1 70 ?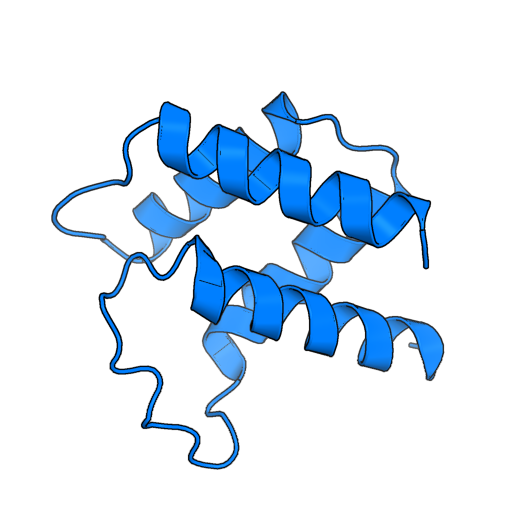 10.350 -9.259 -9.196 1.00 86.38 70 ASP A CA 1
ATOM 534 C C . ASP A 1 70 ? 9.680 -8.475 -10.344 1.00 86.38 70 ASP A C 1
ATOM 536 O O . ASP A 1 70 ? 9.677 -8.873 -11.513 1.00 86.38 70 ASP A O 1
ATOM 540 N N . VAL A 1 71 ? 9.036 -7.354 -9.998 1.00 81.56 71 VAL A N 1
ATOM 541 C CA . VAL A 1 71 ? 8.298 -6.528 -10.961 1.00 81.56 71 VAL A CA 1
ATOM 542 C C . VAL A 1 71 ? 9.268 -5.941 -11.988 1.00 81.56 71 VAL A C 1
ATOM 544 O O . VAL A 1 71 ? 10.171 -5.174 -11.657 1.00 81.56 71 VAL A O 1
ATOM 547 N N . ALA A 1 72 ? 9.040 -6.252 -13.268 1.00 84.19 72 ALA A N 1
ATOM 548 C CA . ALA A 1 72 ? 9.928 -5.853 -14.365 1.00 84.19 72 ALA A CA 1
ATOM 549 C C . ALA A 1 72 ? 10.091 -4.327 -14.509 1.00 84.19 72 ALA A C 1
ATOM 551 O O . ALA A 1 72 ? 11.139 -3.849 -14.948 1.00 84.19 72 ALA A O 1
ATOM 552 N N . VAL A 1 73 ? 9.048 -3.564 -14.167 1.00 84.12 73 VAL A N 1
ATOM 553 C CA . VAL A 1 73 ? 9.059 -2.098 -14.146 1.00 84.12 73 VAL A CA 1
ATOM 554 C C . VAL A 1 73 ? 8.404 -1.627 -12.844 1.00 84.12 73 VAL A C 1
ATOM 556 O O . VAL A 1 73 ? 7.175 -1.635 -12.765 1.00 84.12 73 VAL A O 1
ATOM 559 N N . PRO A 1 74 ? 9.192 -1.220 -11.833 1.00 89.44 74 PRO A N 1
ATOM 560 C CA . PRO A 1 74 ? 8.655 -0.706 -10.578 1.00 89.44 74 PRO A CA 1
ATOM 561 C C . PRO A 1 74 ? 7.732 0.498 -10.787 1.00 89.44 74 PRO A C 1
ATOM 563 O O . PRO A 1 74 ? 7.915 1.294 -11.718 1.00 89.44 74 PRO A O 1
ATOM 566 N N . SER A 1 75 ? 6.756 0.659 -9.899 1.00 90.19 75 SER A N 1
ATOM 567 C CA . SER A 1 75 ? 5.867 1.816 -9.905 1.00 90.19 75 SER A CA 1
ATOM 568 C C . SER A 1 75 ? 6.643 3.105 -9.632 1.00 90.19 75 SER A C 1
ATOM 570 O O . SER A 1 75 ? 7.558 3.159 -8.812 1.00 90.19 75 SER A O 1
ATOM 572 N N . ASP A 1 76 ? 6.220 4.197 -10.273 1.00 92.56 76 ASP A N 1
ATOM 573 C CA . ASP A 1 76 ? 6.706 5.538 -9.939 1.00 92.56 76 ASP A CA 1
ATOM 574 C C . ASP A 1 76 ? 6.418 5.853 -8.450 1.00 92.56 76 ASP A C 1
ATOM 576 O O . ASP A 1 76 ? 5.293 5.617 -7.985 1.00 92.56 76 ASP A O 1
ATOM 580 N N . PRO A 1 77 ? 7.371 6.440 -7.697 1.00 92.56 77 PRO A N 1
ATOM 581 C CA . PRO A 1 77 ? 7.141 6.943 -6.342 1.00 92.56 77 PRO A CA 1
ATOM 582 C C . PRO A 1 77 ? 5.855 7.765 -6.157 1.00 92.56 77 PRO A C 1
ATOM 584 O O . PRO A 1 77 ? 5.216 7.683 -5.107 1.00 92.56 77 PRO A O 1
ATOM 587 N N . ALA A 1 78 ? 5.432 8.544 -7.157 1.00 93.25 78 ALA A N 1
ATOM 588 C CA . ALA A 1 78 ? 4.187 9.309 -7.109 1.00 93.25 78 ALA A CA 1
ATOM 589 C C . ALA A 1 78 ? 2.939 8.409 -7.065 1.00 93.25 78 ALA A C 1
ATOM 591 O O . ALA A 1 78 ? 1.987 8.723 -6.345 1.00 93.25 78 ALA A O 1
ATOM 592 N N . LYS A 1 79 ? 2.956 7.280 -7.789 1.00 92.00 79 LYS A N 1
ATOM 593 C CA . LYS A 1 79 ? 1.892 6.264 -7.761 1.00 92.00 79 LYS A CA 1
ATOM 594 C C . LYS A 1 79 ? 1.847 5.590 -6.393 1.00 92.00 79 LYS A C 1
ATOM 596 O O . LYS A 1 79 ? 0.783 5.547 -5.783 1.00 92.00 79 LYS A O 1
ATOM 601 N N . LEU A 1 80 ? 2.994 5.157 -5.869 1.00 94.31 80 LEU A N 1
ATOM 602 C CA . LEU A 1 80 ? 3.069 4.541 -4.539 1.00 94.31 80 LEU A CA 1
ATOM 603 C C . LEU A 1 80 ? 2.570 5.494 -3.445 1.00 94.31 80 LEU A C 1
ATOM 605 O O . LEU A 1 80 ? 1.774 5.107 -2.593 1.00 94.31 80 LEU A O 1
ATOM 609 N N . ALA A 1 81 ? 2.963 6.770 -3.506 1.00 95.81 81 ALA A N 1
ATOM 610 C CA . ALA A 1 81 ? 2.497 7.788 -2.567 1.00 95.81 81 ALA A CA 1
ATOM 611 C C . ALA A 1 81 ? 0.989 8.056 -2.678 1.00 95.81 81 ALA A C 1
ATOM 613 O O . ALA A 1 81 ? 0.354 8.413 -1.687 1.00 95.81 81 ALA A O 1
ATOM 614 N N . HIS A 1 82 ? 0.402 7.916 -3.867 1.00 94.88 82 HIS A N 1
ATOM 615 C CA . HIS A 1 82 ? -1.042 8.025 -4.048 1.00 94.88 82 HIS A CA 1
ATOM 616 C C . HIS A 1 82 ? -1.778 6.845 -3.403 1.00 94.88 82 HIS A C 1
ATOM 618 O O . HIS A 1 82 ? -2.676 7.083 -2.598 1.00 94.88 82 HIS A O 1
ATOM 624 N N . VAL A 1 83 ? -1.345 5.606 -3.665 1.00 93.81 83 VAL A N 1
ATOM 625 C CA . VAL A 1 83 ? -1.906 4.393 -3.037 1.00 93.81 83 VAL A CA 1
ATOM 626 C C . VAL A 1 83 ? -1.812 4.477 -1.512 1.00 93.81 83 VAL A C 1
ATOM 628 O O . VAL A 1 83 ? -2.795 4.234 -0.818 1.00 93.81 83 VAL A O 1
ATOM 631 N N . ALA A 1 84 ? -0.652 4.878 -0.986 1.00 96.12 84 ALA A N 1
ATOM 632 C CA . ALA A 1 84 ? -0.429 5.020 0.449 1.00 96.12 84 ALA A CA 1
ATOM 633 C C . ALA A 1 84 ? -1.400 6.014 1.107 1.00 96.12 84 ALA A C 1
ATOM 635 O O . ALA A 1 84 ? -1.922 5.741 2.186 1.00 96.12 84 ALA A O 1
ATOM 636 N N . ARG A 1 85 ? -1.679 7.149 0.450 1.00 96.19 85 ARG A N 1
ATOM 637 C CA . ARG A 1 85 ? -2.680 8.113 0.935 1.00 96.19 85 ARG A CA 1
ATOM 638 C C . ARG A 1 85 ? -4.089 7.543 0.888 1.00 96.19 85 ARG A C 1
ATOM 640 O O . ARG A 1 85 ? -4.826 7.749 1.836 1.00 96.19 85 ARG A O 1
ATOM 647 N N . GLU A 1 86 ? -4.460 6.817 -0.167 1.00 93.56 86 GLU A N 1
ATOM 648 C CA . GLU A 1 86 ? -5.789 6.193 -0.226 1.00 93.56 86 GLU A CA 1
ATOM 649 C C . GLU A 1 86 ? -5.987 5.140 0.875 1.00 93.56 86 GLU A C 1
ATOM 651 O O . GLU A 1 86 ? -7.065 5.080 1.463 1.00 93.56 86 GLU A O 1
ATOM 656 N N . LEU A 1 87 ? -4.952 4.355 1.201 1.00 93.88 87 LEU A N 1
ATOM 657 C CA . LEU A 1 87 ? -4.988 3.392 2.308 1.00 93.88 87 LEU A CA 1
ATOM 658 C C . LEU A 1 87 ? -5.169 4.083 3.666 1.00 93.88 87 LEU A C 1
ATOM 660 O O . LEU A 1 87 ? -6.006 3.656 4.459 1.00 93.88 87 LEU A O 1
ATOM 664 N N . LEU A 1 88 ? -4.417 5.155 3.924 1.00 94.44 88 LEU A N 1
ATOM 665 C CA . LEU A 1 88 ? -4.528 5.925 5.167 1.00 94.44 88 LEU A CA 1
ATOM 666 C C . LEU A 1 88 ? -5.880 6.636 5.280 1.00 94.44 88 LEU A C 1
ATOM 668 O O . LEU A 1 88 ? -6.563 6.481 6.289 1.00 94.44 88 LEU A O 1
ATOM 672 N N . ASP A 1 89 ? -6.314 7.329 4.225 1.00 94.19 89 ASP A N 1
ATOM 673 C CA . ASP A 1 89 ? -7.614 8.005 4.171 1.00 94.19 89 ASP A CA 1
ATOM 674 C C . ASP A 1 89 ? -8.776 7.030 4.404 1.00 94.19 89 ASP A C 1
ATOM 676 O O . ASP A 1 89 ? -9.778 7.391 5.023 1.00 94.19 89 ASP A O 1
ATOM 680 N N . TRP A 1 90 ? -8.684 5.808 3.869 1.00 93.38 90 TRP A N 1
ATOM 681 C CA . TRP A 1 90 ? -9.670 4.763 4.126 1.00 93.38 90 TRP A CA 1
ATOM 682 C C . TRP A 1 90 ? -9.642 4.322 5.591 1.00 93.38 90 TRP A C 1
ATOM 684 O O . TRP A 1 90 ? -10.696 4.283 6.225 1.00 93.38 90 TRP A O 1
ATOM 694 N N . PHE A 1 91 ? -8.457 4.032 6.131 1.00 93.12 91 PHE A N 1
ATOM 695 C CA . PHE A 1 91 ? -8.295 3.536 7.497 1.00 93.12 91 PHE A CA 1
ATOM 696 C C . PHE A 1 91 ? -8.785 4.541 8.547 1.00 93.12 91 PHE A C 1
ATOM 698 O O . PHE A 1 91 ? -9.452 4.155 9.498 1.00 93.12 91 PHE A O 1
ATOM 705 N N . GLU A 1 92 ? -8.535 5.837 8.347 1.00 91.50 92 GLU A N 1
ATOM 706 C CA . GLU A 1 92 ? -8.999 6.906 9.244 1.00 91.50 92 GLU A CA 1
ATOM 707 C C . GLU A 1 92 ? -10.527 7.100 9.240 1.00 91.50 92 GLU A C 1
ATOM 709 O O . GLU A 1 92 ? -11.081 7.703 10.162 1.00 91.50 92 GLU A O 1
ATOM 714 N N . ARG A 1 93 ? -11.219 6.630 8.193 1.00 89.25 93 ARG A N 1
ATOM 715 C CA . ARG A 1 93 ? -12.678 6.760 8.033 1.00 89.25 93 ARG A CA 1
ATOM 716 C C . ARG A 1 93 ? -13.457 5.515 8.462 1.00 89.25 93 ARG A C 1
ATOM 718 O O . ARG A 1 93 ? -14.682 5.612 8.570 1.00 89.25 93 ARG A O 1
ATOM 725 N N . ALA A 1 94 ? -12.782 4.376 8.608 1.00 81.25 94 ALA A N 1
ATOM 726 C CA . ALA A 1 94 ? -13.366 3.078 8.949 1.00 81.25 94 ALA A CA 1
ATOM 727 C C . ALA A 1 94 ? -13.611 2.940 10.460 1.00 81.25 94 ALA A C 1
ATOM 729 O O . ALA A 1 94 ? -14.645 2.328 10.816 1.00 81.25 94 ALA A O 1
#